Protein AF-A1AUY0-F1 (afdb_monomer_lite)

Foldseek 3Di:
DDDPPPPPPPDQDPVSVVVVVVVVVDPPPDDPDDDDLVNLLVVVCVVQPPVSVVDDPVNSVVSVVVVVVCCVVPDDVVVVVVVVVVVVVVVVVD

pLDDT: mean 84.09, std 13.35, range [39.69, 97.38]

Secondary structure (DSSP, 8-state):
----------PPPHHHHHHHHHTTS--TT--S----HHHHHHHHHHHHGGGGGG--HHHHHHHHHHHHHHHHHH--HHHHHHHHHHHHHHHHT-

Organism: Pelobacter propionicus (strain DSM 2379 / NBRC 103807 / OttBd1) (NCBI:txid338966)

Sequence (94 aa):
MFPQTSQKGDFMNHNEIISHLSVLDVNPSEIIYSITMETILSAIVQRLGEDALTLSLEDLHLAREEVKEALNHNLDERDYIDMGLDSWEIIRNL

Radius of gyration: 23.37 Å; chains: 1; bounding box: 70×29×56 Å

Structure (mmCIF, N/CA/C/O backbone):
data_AF-A1AUY0-F1
#
_entry.id   AF-A1AUY0-F1
#
loop_
_atom_site.group_PDB
_atom_site.id
_atom_site.type_symbol
_atom_site.label_atom_id
_atom_site.label_alt_id
_atom_site.label_comp_id
_atom_site.label_asym_id
_atom_site.label_entity_id
_atom_site.label_seq_id
_atom_site.pdbx_PDB_ins_code
_atom_site.Cartn_x
_atom_site.Cartn_y
_atom_site.Cartn_z
_atom_site.occupancy
_atom_site.B_iso_or_equiv
_atom_site.auth_seq_id
_atom_site.auth_comp_id
_atom_site.auth_asym_id
_atom_site.auth_atom_id
_atom_site.pdbx_PDB_model_num
ATOM 1 N N . MET A 1 1 ? 50.856 -17.581 -35.622 1.00 39.69 1 MET A N 1
ATOM 2 C CA . MET A 1 1 ? 50.256 -17.868 -34.304 1.00 39.69 1 MET A CA 1
ATOM 3 C C . MET A 1 1 ? 49.775 -16.536 -33.757 1.00 39.69 1 MET A C 1
ATOM 5 O O . MET A 1 1 ? 50.594 -15.739 -33.329 1.00 39.69 1 MET A O 1
ATOM 9 N N . PHE A 1 2 ? 48.493 -16.227 -33.940 1.00 43.44 2 PHE A N 1
ATOM 10 C CA . PHE A 1 2 ? 47.901 -14.980 -33.453 1.00 43.44 2 PHE A CA 1
ATOM 11 C C . PHE A 1 2 ? 47.366 -15.232 -32.042 1.00 43.44 2 PHE A C 1
ATOM 13 O O . PHE A 1 2 ? 46.707 -16.258 -31.851 1.00 43.44 2 PHE A O 1
ATOM 20 N N . PRO A 1 3 ? 47.634 -14.366 -31.054 1.00 49.91 3 PRO A N 1
ATOM 21 C CA . PRO A 1 3 ? 46.988 -14.499 -29.762 1.00 49.91 3 PRO A CA 1
ATOM 22 C C . PRO A 1 3 ? 45.511 -14.133 -29.930 1.00 49.91 3 PRO A C 1
ATOM 24 O O . PRO A 1 3 ? 45.176 -13.007 -30.291 1.00 49.91 3 PRO A O 1
ATOM 27 N N . GLN A 1 4 ? 44.625 -15.100 -29.694 1.00 50.16 4 GLN A N 1
ATOM 28 C CA . GLN A 1 4 ? 43.216 -14.809 -29.471 1.00 50.16 4 GLN A CA 1
ATOM 29 C C . GLN A 1 4 ? 43.079 -14.232 -28.067 1.00 50.16 4 GLN A C 1
ATOM 31 O O . GLN A 1 4 ? 43.040 -14.965 -27.081 1.00 50.16 4 GLN A O 1
ATOM 36 N N . THR A 1 5 ? 43.041 -12.908 -27.961 1.00 50.28 5 THR A N 1
ATOM 37 C CA . THR A 1 5 ? 42.504 -12.269 -26.764 1.00 50.28 5 THR A CA 1
ATOM 38 C C . THR A 1 5 ? 40.991 -12.327 -26.883 1.00 50.28 5 THR A C 1
ATOM 40 O O . THR A 1 5 ? 40.389 -11.544 -27.617 1.00 50.28 5 THR A O 1
ATOM 43 N N . SER A 1 6 ? 40.388 -13.299 -26.199 1.00 47.34 6 SER A N 1
ATOM 44 C CA . SER A 1 6 ? 38.954 -13.336 -25.947 1.00 47.34 6 SER A CA 1
ATOM 45 C C . SER A 1 6 ? 38.518 -11.991 -25.369 1.00 47.34 6 SER A C 1
ATOM 47 O O . SER A 1 6 ? 38.790 -11.703 -24.205 1.00 47.34 6 SER A O 1
ATOM 49 N N . GLN A 1 7 ? 37.826 -11.172 -26.161 1.00 54.88 7 GLN A N 1
ATOM 50 C CA . GLN A 1 7 ? 36.913 -10.178 -25.609 1.00 54.88 7 GLN A CA 1
ATOM 51 C C . GLN A 1 7 ? 35.777 -10.961 -24.957 1.00 54.88 7 GLN A C 1
ATOM 53 O O . GLN A 1 7 ? 34.781 -11.315 -25.584 1.00 54.88 7 GLN A O 1
ATOM 58 N N . LYS A 1 8 ? 35.973 -11.304 -23.687 1.00 50.69 8 LYS A N 1
ATOM 59 C CA . LYS A 1 8 ? 34.876 -11.655 -22.802 1.00 50.69 8 LYS A CA 1
ATOM 60 C C . LYS A 1 8 ? 34.141 -10.335 -22.596 1.00 50.69 8 LYS A C 1
ATOM 62 O O . LYS A 1 8 ? 34.660 -9.463 -21.909 1.00 50.69 8 LYS A O 1
ATOM 67 N N . GLY A 1 9 ? 33.036 -10.128 -23.311 1.00 54.56 9 GLY A N 1
ATOM 68 C CA . GLY A 1 9 ? 32.150 -9.011 -23.011 1.00 54.56 9 GLY A CA 1
ATOM 69 C C . GLY A 1 9 ? 31.784 -9.134 -21.540 1.00 54.56 9 GLY A C 1
ATOM 70 O O . GLY A 1 9 ? 31.200 -10.146 -21.152 1.00 54.56 9 GLY A O 1
ATOM 71 N N . ASP A 1 10 ? 32.233 -8.188 -20.719 1.00 67.50 10 ASP A N 1
ATOM 72 C CA . ASP A 1 10 ? 31.813 -8.126 -19.326 1.00 67.50 10 ASP A CA 1
ATOM 73 C C . ASP A 1 10 ? 30.314 -7.849 -19.353 1.00 67.50 10 ASP A C 1
ATOM 75 O O . ASP A 1 10 ? 29.860 -6.760 -19.707 1.00 67.50 10 ASP A O 1
ATOM 79 N N . PHE A 1 11 ? 29.531 -8.891 -19.090 1.00 77.75 11 PHE A N 1
ATOM 80 C CA . PHE A 1 11 ? 28.104 -8.750 -18.886 1.00 77.75 11 PHE A CA 1
ATOM 81 C C . PHE A 1 11 ? 27.927 -7.957 -17.597 1.00 77.75 11 PHE A C 1
ATOM 83 O O . PHE A 1 11 ? 28.342 -8.430 -16.538 1.00 77.75 11 PHE A O 1
ATOM 90 N N . MET A 1 12 ? 27.328 -6.766 -17.692 1.00 81.44 12 MET A N 1
ATOM 91 C CA . MET A 1 12 ? 26.953 -6.008 -16.503 1.00 81.44 12 MET A CA 1
ATOM 92 C C . MET A 1 12 ? 26.059 -6.877 -15.623 1.00 81.44 12 MET A C 1
ATOM 94 O O . MET A 1 12 ? 25.073 -7.455 -16.088 1.00 81.44 12 MET A O 1
ATOM 98 N N . ASN A 1 13 ? 26.415 -6.982 -14.351 1.00 89.00 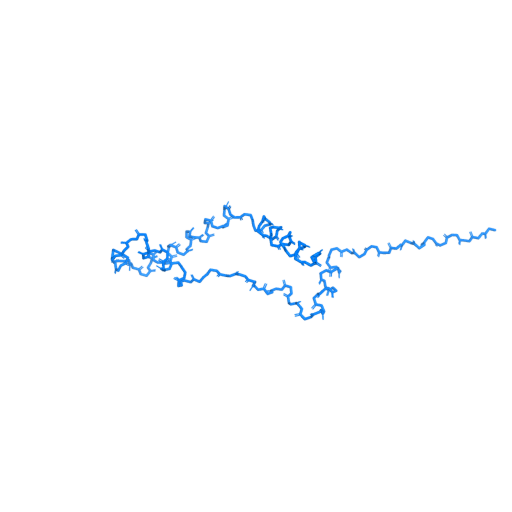13 ASN A N 1
ATOM 99 C CA . ASN A 1 13 ? 25.600 -7.683 -13.378 1.00 89.00 13 ASN A CA 1
ATOM 100 C C . ASN A 1 13 ? 24.371 -6.839 -12.994 1.00 89.00 13 ASN A C 1
ATOM 102 O O . ASN A 1 13 ? 24.284 -5.645 -13.273 1.00 89.00 13 ASN A O 1
ATOM 106 N N . HIS A 1 14 ? 23.404 -7.471 -12.331 1.00 83.38 14 HIS A N 1
ATOM 107 C CA . HIS A 1 14 ? 22.139 -6.839 -11.953 1.00 83.38 14 HIS A CA 1
ATOM 108 C C . HIS A 1 14 ? 22.315 -5.517 -11.178 1.00 83.38 14 HIS A C 1
ATOM 110 O O . HIS A 1 14 ? 21.646 -4.530 -11.480 1.00 83.38 14 HIS A O 1
ATOM 116 N N . ASN A 1 15 ? 23.266 -5.461 -10.239 1.00 85.19 15 ASN A N 1
ATOM 117 C CA . ASN A 1 15 ? 23.519 -4.265 -9.432 1.00 85.19 15 ASN A CA 1
ATOM 118 C C . ASN A 1 15 ? 24.191 -3.150 -10.244 1.00 85.19 15 ASN A C 1
ATOM 120 O O . ASN A 1 15 ? 23.910 -1.974 -10.017 1.00 85.19 15 ASN A O 1
ATOM 124 N N . GLU A 1 16 ? 25.049 -3.500 -11.206 1.00 88.44 16 GLU A N 1
ATOM 125 C CA . GLU A 1 16 ? 25.645 -2.534 -12.137 1.00 88.44 16 GLU A CA 1
ATOM 126 C C . GLU A 1 16 ? 24.576 -1.895 -13.028 1.00 88.44 16 GLU A C 1
ATOM 128 O O . GLU A 1 16 ? 24.601 -0.683 -13.236 1.00 88.44 16 GLU A O 1
ATOM 133 N N . ILE A 1 17 ? 23.592 -2.678 -13.483 1.00 83.81 17 ILE A N 1
ATOM 134 C CA . ILE A 1 17 ? 22.457 -2.176 -14.270 1.00 83.81 17 ILE A CA 1
ATOM 135 C C . ILE A 1 17 ? 21.592 -1.228 -13.427 1.00 83.81 17 ILE A C 1
ATOM 137 O O . ILE A 1 17 ? 21.318 -0.116 -13.872 1.00 83.81 17 ILE A O 1
ATOM 141 N N . ILE A 1 18 ? 21.211 -1.610 -12.199 1.00 82.88 18 ILE A N 1
ATOM 142 C CA . ILE A 1 18 ? 20.430 -0.737 -11.298 1.00 82.88 18 ILE A CA 1
ATOM 143 C C . ILE A 1 18 ? 21.178 0.567 -11.023 1.00 82.88 18 ILE A C 1
ATOM 145 O O . ILE A 1 18 ? 20.600 1.650 -11.133 1.00 82.88 18 ILE A O 1
ATOM 149 N N . SER A 1 19 ? 22.470 0.483 -10.694 1.00 83.38 19 SER A N 1
ATOM 150 C CA . SER A 1 19 ? 23.288 1.665 -10.425 1.00 83.38 19 SER A CA 1
ATOM 151 C C . SER A 1 19 ? 23.374 2.577 -11.644 1.00 83.38 19 SER A C 1
ATOM 153 O O . SER A 1 19 ? 23.304 3.792 -11.484 1.00 83.38 19 SER A O 1
ATOM 155 N N . HIS A 1 20 ? 23.482 2.013 -12.849 1.00 84.81 20 HIS A N 1
ATOM 156 C CA . HIS A 1 20 ? 23.486 2.783 -14.085 1.00 84.81 20 HIS A CA 1
ATOM 157 C C . HIS A 1 20 ? 22.146 3.493 -14.331 1.00 8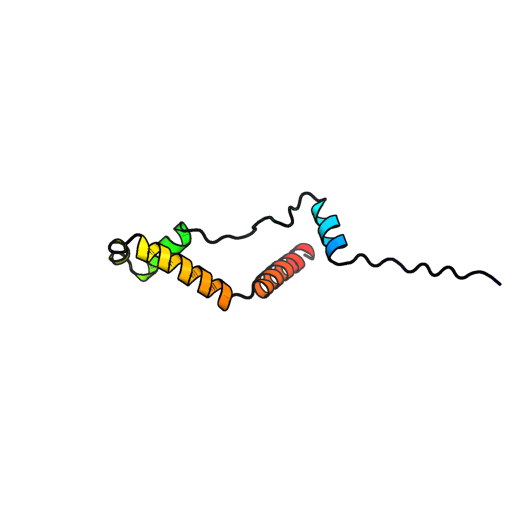4.81 20 HIS A C 1
ATOM 159 O O . HIS A 1 20 ? 22.136 4.683 -14.638 1.00 84.81 20 HIS A O 1
ATOM 165 N N . LEU A 1 21 ? 21.018 2.800 -14.139 1.00 83.75 21 LEU A N 1
ATOM 166 C CA . LEU A 1 21 ? 19.678 3.384 -14.286 1.00 83.75 21 LEU A CA 1
ATOM 167 C C . LEU A 1 21 ? 19.396 4.471 -13.241 1.00 83.75 21 LEU A C 1
ATOM 169 O O . LEU A 1 21 ? 18.750 5.466 -13.553 1.00 83.75 21 LEU A O 1
ATOM 173 N N . SER A 1 22 ? 19.943 4.328 -12.034 1.00 81.56 22 SER A N 1
ATOM 174 C CA . SER A 1 22 ? 19.778 5.302 -10.946 1.00 81.56 22 SER A CA 1
ATOM 175 C C . SER A 1 22 ? 20.404 6.670 -11.258 1.00 81.56 22 SER A C 1
ATOM 177 O O . SER A 1 22 ? 20.039 7.678 -10.661 1.00 81.56 22 SER A O 1
ATOM 179 N N . VAL A 1 23 ? 21.342 6.737 -12.213 1.00 82.06 23 VAL A N 1
ATOM 180 C CA . VAL A 1 23 ? 21.940 8.004 -12.677 1.00 82.06 23 VAL A CA 1
ATOM 181 C C . VAL A 1 23 ? 20.934 8.851 -13.473 1.00 82.06 23 VAL A C 1
ATOM 183 O O . VAL A 1 23 ? 21.132 10.055 -13.615 1.00 82.06 23 VAL A O 1
ATOM 186 N N . LEU A 1 24 ? 19.833 8.263 -13.955 1.00 80.88 24 LEU A N 1
ATOM 187 C CA . LEU A 1 24 ? 18.790 8.940 -14.737 1.00 80.88 24 LEU A CA 1
ATOM 188 C C . LEU A 1 24 ? 17.786 9.737 -13.874 1.00 80.88 24 LEU A C 1
ATOM 190 O O . LEU A 1 24 ? 16.647 9.915 -14.289 1.00 80.88 24 LEU A O 1
ATOM 194 N N . ASP A 1 25 ? 18.202 10.207 -12.693 1.00 74.81 25 ASP A N 1
ATOM 195 C CA . ASP A 1 25 ? 17.356 10.876 -11.682 1.00 74.81 25 ASP A CA 1
ATOM 196 C C . ASP A 1 25 ? 16.227 9.991 -11.117 1.00 74.81 25 ASP A C 1
ATOM 198 O O . ASP A 1 25 ? 15.222 10.467 -10.600 1.00 74.81 25 ASP A O 1
ATOM 202 N N . VAL A 1 26 ? 16.405 8.670 -11.197 1.00 74.81 26 VAL A N 1
ATOM 203 C CA . VAL A 1 26 ? 15.535 7.697 -10.533 1.00 74.81 26 VAL A CA 1
ATOM 204 C C . VAL A 1 26 ? 16.208 7.298 -9.229 1.00 74.81 26 VAL A C 1
ATOM 206 O O . VAL A 1 26 ? 17.267 6.670 -9.241 1.00 74.81 26 VAL A O 1
ATOM 209 N N . ASN A 1 27 ? 15.612 7.655 -8.093 1.00 77.62 27 ASN A N 1
ATOM 210 C CA . ASN A 1 27 ? 16.113 7.203 -6.802 1.00 77.62 27 ASN A CA 1
ATOM 211 C C . ASN A 1 27 ? 15.692 5.736 -6.586 1.00 77.62 27 ASN A C 1
ATOM 213 O O . ASN A 1 27 ? 14.504 5.474 -6.407 1.00 77.62 27 ASN A O 1
ATOM 217 N N . PRO A 1 28 ? 16.630 4.773 -6.536 1.00 76.50 28 PRO A N 1
ATOM 218 C CA . PRO A 1 28 ? 16.296 3.356 -6.378 1.00 76.50 28 PRO A CA 1
ATOM 219 C C . PRO A 1 28 ? 15.648 3.029 -5.021 1.00 76.50 28 PRO A C 1
ATOM 221 O O . PRO A 1 28 ? 15.129 1.932 -4.843 1.00 76.50 28 PRO A O 1
ATOM 224 N N . SER A 1 29 ? 15.679 3.965 -4.068 1.00 80.12 29 SER A N 1
ATOM 225 C CA . SER A 1 29 ? 15.054 3.844 -2.747 1.00 80.12 29 SER A CA 1
ATOM 226 C C . SER A 1 29 ? 13.740 4.630 -2.622 1.00 80.12 29 SER A C 1
ATOM 228 O O . SER A 1 29 ? 13.241 4.809 -1.511 1.00 80.12 29 SER A O 1
ATOM 230 N N . GLU A 1 30 ? 13.205 5.175 -3.717 1.00 81.94 30 GLU A N 1
ATOM 231 C CA . GLU A 1 30 ? 11.927 5.888 -3.707 1.00 81.94 30 GLU A CA 1
ATOM 232 C C . GLU A 1 30 ? 10.744 4.937 -3.470 1.00 81.94 30 GLU A C 1
ATOM 234 O O . GLU A 1 30 ? 10.669 3.844 -4.029 1.00 81.94 30 GLU A O 1
ATOM 239 N N . ILE A 1 31 ? 9.787 5.374 -2.648 1.00 78.62 31 ILE A N 1
ATOM 240 C CA . ILE A 1 31 ? 8.549 4.638 -2.386 1.00 78.62 31 ILE A CA 1
ATOM 241 C C . ILE A 1 31 ? 7.479 5.119 -3.372 1.00 78.62 31 ILE A C 1
ATOM 243 O O . ILE A 1 31 ? 6.966 6.226 -3.236 1.00 78.62 31 ILE A O 1
ATOM 247 N N . ILE A 1 32 ? 7.113 4.267 -4.333 1.00 76.00 32 ILE A N 1
ATOM 248 C CA . ILE A 1 32 ? 6.115 4.581 -5.374 1.00 76.00 32 ILE A CA 1
ATOM 249 C C . ILE A 1 32 ? 4.671 4.466 -4.839 1.00 76.00 32 ILE A C 1
ATOM 251 O O . ILE A 1 32 ? 3.776 5.174 -5.300 1.00 76.00 32 ILE A O 1
ATOM 255 N N . TYR A 1 33 ? 4.425 3.614 -3.833 1.00 73.19 33 TYR A N 1
ATOM 256 C CA . TYR A 1 33 ? 3.113 3.453 -3.195 1.00 73.19 33 TYR A CA 1
ATOM 257 C C . TYR A 1 33 ? 3.248 3.232 -1.684 1.00 73.19 33 TYR A C 1
ATOM 259 O O . TYR A 1 33 ? 4.104 2.471 -1.238 1.00 73.19 33 TYR A O 1
ATOM 267 N N . SER A 1 34 ? 2.401 3.887 -0.882 1.00 79.12 34 SER A N 1
ATOM 268 C CA . SER A 1 34 ? 2.390 3.731 0.579 1.00 79.12 34 SER A CA 1
ATOM 269 C C . SER A 1 34 ? 0.968 3.737 1.137 1.00 79.12 34 SER A C 1
ATOM 271 O O . SER A 1 34 ? 0.103 4.469 0.658 1.00 79.12 34 SER A O 1
ATOM 273 N N . ILE A 1 35 ? 0.729 2.922 2.168 1.00 83.06 35 ILE A N 1
ATOM 274 C CA . ILE A 1 35 ? -0.519 2.934 2.938 1.00 83.06 35 ILE A CA 1
ATOM 275 C C . ILE A 1 35 ? -0.340 3.868 4.131 1.00 83.06 35 ILE A C 1
ATOM 277 O O . ILE A 1 35 ? 0.568 3.698 4.945 1.00 83.06 35 ILE A O 1
ATOM 281 N N . THR A 1 36 ? -1.224 4.855 4.239 1.00 89.50 36 THR A N 1
ATOM 282 C CA . THR A 1 36 ? -1.221 5.832 5.332 1.00 89.50 36 THR A CA 1
ATOM 283 C C . THR A 1 36 ? -2.172 5.417 6.454 1.00 89.50 36 THR A C 1
ATOM 285 O O . THR A 1 36 ? -3.114 4.650 6.245 1.00 89.50 36 THR A O 1
ATOM 288 N N . MET A 1 37 ? -1.986 5.983 7.653 1.00 91.56 37 MET A N 1
ATOM 289 C CA . MET A 1 37 ? -2.939 5.789 8.754 1.00 91.56 37 MET A CA 1
ATOM 290 C C . MET A 1 37 ? -4.344 6.297 8.390 1.00 91.56 37 MET A C 1
ATOM 292 O O . MET A 1 37 ? -5.331 5.695 8.790 1.00 91.56 37 MET A O 1
ATOM 296 N N . GLU A 1 38 ? -4.449 7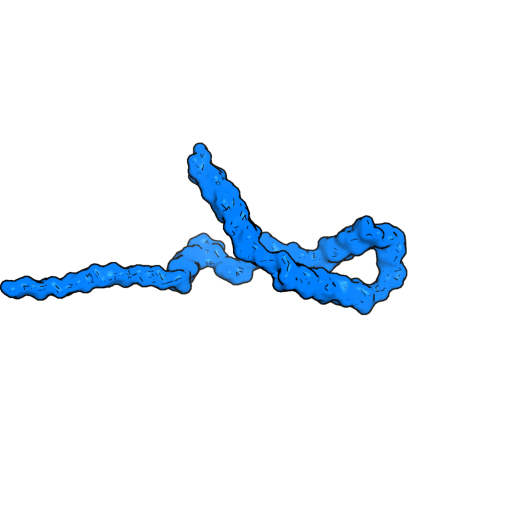.355 7.582 1.00 93.44 38 GLU A N 1
ATOM 297 C CA . GLU A 1 38 ? -5.729 7.847 7.058 1.00 93.44 38 GLU A CA 1
ATOM 298 C C . GLU A 1 38 ? -6.459 6.774 6.241 1.00 93.44 38 GLU A C 1
ATOM 300 O O . GLU A 1 38 ? -7.638 6.527 6.473 1.00 93.44 38 GLU A O 1
ATOM 305 N N . THR A 1 39 ? -5.740 6.060 5.368 1.00 92.31 39 THR A N 1
ATOM 306 C CA . THR A 1 39 ? -6.302 4.955 4.572 1.00 92.31 39 THR A CA 1
ATOM 307 C C . THR A 1 39 ? -6.853 3.849 5.478 1.00 92.31 39 THR A C 1
ATOM 309 O O . THR A 1 39 ? -7.953 3.340 5.254 1.00 92.31 39 THR A O 1
ATOM 312 N N . ILE A 1 40 ? -6.110 3.508 6.537 1.00 93.06 40 ILE A N 1
ATOM 313 C CA . ILE A 1 40 ? -6.520 2.508 7.531 1.00 93.06 40 ILE A CA 1
ATOM 314 C C . ILE A 1 40 ? -7.769 2.981 8.285 1.00 93.06 40 ILE A C 1
ATOM 316 O O . ILE A 1 40 ? -8.727 2.223 8.414 1.00 93.06 40 ILE A O 1
ATOM 320 N N . LEU A 1 41 ? -7.811 4.240 8.728 1.00 95.00 41 LEU A N 1
ATOM 321 C CA . LEU A 1 41 ? -8.964 4.807 9.432 1.00 95.00 41 LEU A CA 1
ATOM 322 C C . LEU A 1 41 ? -10.213 4.853 8.548 1.00 95.00 41 LEU A C 1
ATOM 324 O O . LEU A 1 41 ? -11.282 4.443 8.995 1.00 95.00 41 LEU A O 1
ATOM 328 N N . SER A 1 42 ? -10.092 5.272 7.286 1.00 94.56 42 SER A N 1
ATOM 329 C CA . SER A 1 42 ? -11.207 5.229 6.334 1.00 94.56 42 SER A CA 1
ATOM 330 C C . SER A 1 42 ? -11.732 3.805 6.152 1.00 94.56 42 SER A C 1
ATOM 332 O O . SER A 1 42 ? -12.941 3.582 6.179 1.00 94.56 42 SER A O 1
ATOM 334 N N . ALA A 1 43 ? -10.834 2.826 6.033 1.00 95.62 43 ALA A N 1
ATOM 335 C CA . ALA A 1 43 ? -11.185 1.417 5.900 1.00 95.62 43 ALA A CA 1
ATOM 336 C C . ALA A 1 43 ? -11.854 0.840 7.166 1.00 95.62 43 ALA A C 1
ATOM 338 O 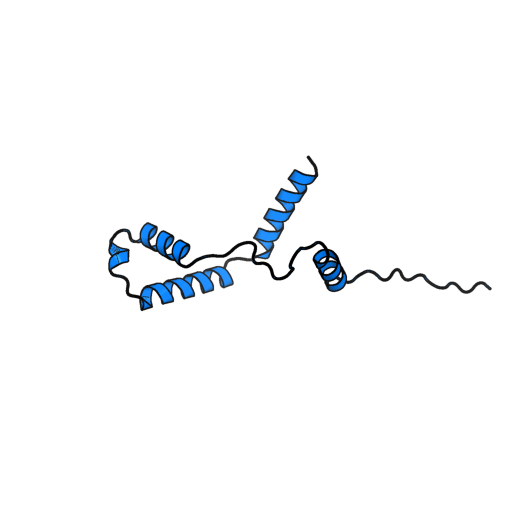O . ALA A 1 43 ? -12.729 -0.024 7.051 1.00 95.62 43 ALA A O 1
ATOM 339 N N . ILE A 1 44 ? -11.465 1.306 8.357 1.00 95.44 44 ILE A N 1
ATOM 340 C CA . ILE A 1 44 ? -12.096 0.956 9.639 1.00 95.44 44 ILE A CA 1
ATOM 341 C C . ILE A 1 44 ? -13.503 1.556 9.719 1.00 95.44 44 ILE A C 1
ATOM 343 O O . ILE A 1 44 ? -14.461 0.824 9.961 1.00 95.44 44 ILE A O 1
ATOM 347 N N . VAL A 1 45 ? -13.653 2.85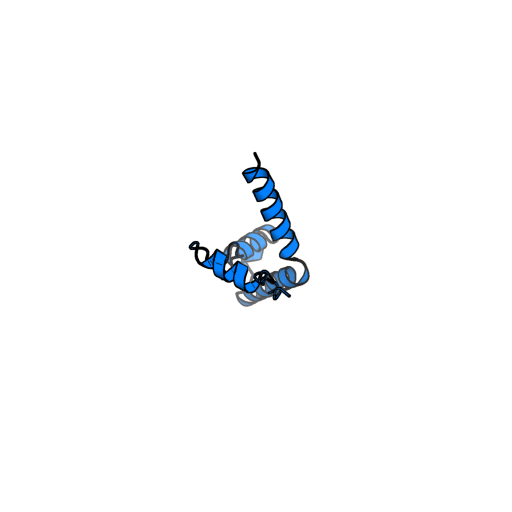6 9.449 1.00 96.75 45 VAL A N 1
ATOM 348 C CA . VAL A 1 45 ? -14.956 3.546 9.460 1.00 96.75 45 VAL A CA 1
ATOM 349 C C . VAL A 1 45 ? -15.910 2.927 8.441 1.00 96.75 45 VAL A C 1
ATOM 351 O O . VAL A 1 45 ? -17.080 2.724 8.739 1.00 96.75 45 VAL A O 1
ATOM 354 N N . GLN A 1 46 ? -15.423 2.543 7.260 1.00 96.44 46 GLN A N 1
ATOM 355 C CA . GLN A 1 46 ? -16.251 1.865 6.262 1.00 96.44 46 GLN A CA 1
ATOM 356 C C . GLN A 1 46 ? -16.796 0.512 6.757 1.00 96.44 46 GLN A C 1
ATOM 358 O O . GLN A 1 46 ? -17.870 0.095 6.329 1.00 96.44 46 GLN A O 1
ATOM 363 N N . ARG A 1 47 ? -16.066 -0.182 7.639 1.00 96.62 47 ARG A N 1
ATOM 364 C CA . ARG A 1 47 ? -16.461 -1.492 8.183 1.00 96.62 47 ARG A CA 1
ATOM 365 C C . ARG A 1 47 ? -17.355 -1.383 9.412 1.00 96.62 47 ARG A C 1
ATOM 367 O O . ARG A 1 47 ? -18.268 -2.187 9.551 1.00 96.62 47 ARG A O 1
ATOM 374 N N . LEU A 1 48 ? -17.067 -0.433 10.299 1.00 95.06 48 LEU A N 1
ATOM 375 C CA . LEU A 1 48 ? -17.709 -0.324 11.614 1.00 95.06 48 LEU A CA 1
ATOM 376 C C . LEU A 1 48 ? -18.735 0.816 11.703 1.00 95.06 48 LEU A C 1
ATOM 378 O O . LEU A 1 48 ? -19.526 0.855 12.636 1.00 95.06 48 LEU A O 1
ATOM 382 N N . GLY A 1 49 ? -18.749 1.749 10.751 1.00 93.44 49 GLY A N 1
ATOM 383 C CA . GLY A 1 49 ? -19.610 2.928 10.812 1.00 93.44 49 GLY A CA 1
ATOM 384 C C . GLY A 1 49 ? -19.306 3.790 12.040 1.00 93.44 49 GLY A C 1
ATOM 385 O O . GLY A 1 49 ? -18.146 4.082 12.332 1.00 93.44 49 GLY A O 1
ATOM 386 N N . GLU A 1 50 ? -20.352 4.201 12.760 1.00 95.88 50 GLU A N 1
ATOM 387 C CA . GLU A 1 50 ? -20.230 5.030 13.968 1.00 95.88 50 GLU A CA 1
ATOM 388 C C . GLU A 1 50 ? -19.537 4.306 15.131 1.00 95.88 50 GLU A C 1
ATOM 390 O O . GLU A 1 50 ? -18.893 4.965 15.947 1.00 95.88 50 GLU A O 1
ATOM 395 N N . ASP A 1 51 ? -19.566 2.968 15.171 1.00 93.56 51 ASP A N 1
ATOM 396 C CA . ASP A 1 51 ? -18.900 2.183 16.220 1.00 93.56 51 ASP A CA 1
ATOM 397 C C . ASP A 1 51 ? -17.372 2.369 16.196 1.00 93.56 51 ASP A C 1
ATOM 399 O O . ASP A 1 51 ? -16.700 2.189 17.209 1.00 93.56 51 ASP A O 1
ATOM 403 N N . ALA A 1 52 ? -16.798 2.824 15.075 1.00 93.31 52 ALA A N 1
ATOM 404 C CA . ALA A 1 52 ? -15.384 3.193 15.009 1.00 93.31 52 ALA A CA 1
ATOM 405 C C . ALA A 1 52 ? -15.004 4.296 16.020 1.00 93.31 52 ALA A C 1
ATOM 407 O O . ALA A 1 52 ? -13.845 4.383 16.424 1.00 93.31 52 ALA A O 1
ATOM 408 N N . LEU A 1 53 ? -15.963 5.125 16.454 1.00 95.94 53 LEU A N 1
ATOM 409 C CA . LEU A 1 53 ? -15.738 6.194 17.431 1.00 95.94 53 LEU A CA 1
ATOM 410 C C . LEU A 1 53 ? -15.473 5.671 18.850 1.00 95.94 53 LEU A C 1
ATOM 412 O O . LEU A 1 53 ? -14.998 6.434 19.690 1.00 95.94 53 LEU A O 1
ATOM 416 N N . THR A 1 54 ? -15.765 4.398 19.134 1.00 97.19 54 THR A N 1
ATOM 417 C CA . THR A 1 54 ? -15.478 3.794 20.444 1.00 97.19 54 THR A CA 1
ATOM 418 C C . THR A 1 54 ? -14.067 3.221 20.540 1.00 97.19 54 THR A C 1
ATOM 420 O O . THR A 1 54 ? -13.673 2.780 21.618 1.00 97.19 54 THR A O 1
ATOM 423 N N . LEU A 1 55 ? -13.318 3.186 19.432 1.00 95.00 55 LEU A N 1
ATOM 424 C CA . LEU A 1 55 ? -11.976 2.613 19.393 1.00 95.00 55 LEU A CA 1
ATOM 425 C C . LEU A 1 55 ? -10.978 3.493 20.144 1.00 95.00 55 LEU A C 1
ATOM 427 O O . LEU A 1 55 ? -10.933 4.715 19.984 1.00 95.00 55 LEU A O 1
ATOM 431 N N . SER A 1 56 ? -10.143 2.848 20.949 1.00 97.38 56 SER A N 1
ATOM 432 C CA . SER A 1 56 ? -9.034 3.503 21.626 1.00 97.38 56 SER A CA 1
ATOM 433 C C . SER A 1 56 ? -7.841 3.694 20.685 1.00 97.38 56 SER A C 1
ATOM 435 O O . SER A 1 56 ? -7.735 3.071 19.629 1.00 97.38 56 SER A O 1
ATOM 437 N N . LEU A 1 57 ? -6.878 4.526 21.092 1.00 95.31 57 LEU A N 1
ATOM 438 C CA . LEU A 1 57 ? -5.610 4.656 20.367 1.00 95.31 57 LEU A CA 1
ATOM 439 C C . LEU A 1 57 ? -4.866 3.313 20.254 1.00 95.31 57 LEU A C 1
ATOM 441 O O . LEU A 1 57 ? -4.194 3.067 19.254 1.00 95.31 57 LEU A O 1
ATOM 445 N N . GLU A 1 58 ? -4.986 2.452 21.267 1.00 97.12 58 GLU A N 1
ATOM 446 C CA . GLU A 1 58 ? -4.383 1.119 21.264 1.00 97.12 58 GLU A CA 1
ATOM 447 C C . GLU A 1 58 ? -5.020 0.228 20.193 1.00 97.12 58 GLU A C 1
ATOM 449 O O . GLU A 1 58 ? -4.291 -0.379 19.410 1.00 97.12 58 GLU A O 1
ATOM 454 N N . ASP A 1 59 ? -6.350 0.251 20.064 1.00 96.94 59 ASP A N 1
ATOM 455 C CA . ASP A 1 59 ? -7.067 -0.489 19.017 1.00 96.94 59 ASP A CA 1
ATOM 456 C C . ASP A 1 59 ? -6.652 -0.031 17.613 1.00 96.94 59 ASP A C 1
ATOM 458 O O . ASP A 1 59 ? -6.458 -0.846 16.712 1.00 96.94 59 ASP A O 1
ATOM 462 N N . LEU A 1 60 ? -6.466 1.279 17.420 1.00 94.69 60 LEU A N 1
ATOM 463 C CA . LEU A 1 60 ? -6.033 1.838 16.137 1.00 94.69 60 LEU A CA 1
ATOM 464 C C . LEU A 1 60 ? -4.597 1.431 15.785 1.00 94.69 60 LEU A C 1
ATOM 466 O O . LEU A 1 60 ? -4.306 1.116 14.630 1.00 94.69 60 LEU A O 1
ATOM 470 N N . HIS A 1 61 ? -3.691 1.422 16.764 1.00 94.50 61 HIS A N 1
ATOM 471 C CA . HIS A 1 61 ? -2.331 0.933 16.553 1.00 94.50 61 HIS A CA 1
ATOM 472 C C . HIS A 1 61 ? -2.298 -0.570 16.289 1.00 94.50 61 HIS A C 1
ATOM 474 O O . HIS A 1 61 ? -1.566 -0.997 15.399 1.00 94.50 61 HIS A O 1
ATOM 480 N N . LEU A 1 62 ? -3.110 -1.356 16.997 1.00 96.31 62 LEU A N 1
ATOM 481 C CA . LEU A 1 62 ? -3.229 -2.786 16.743 1.00 96.31 62 LEU A CA 1
ATOM 482 C C . LEU A 1 62 ? -3.745 -3.040 15.324 1.00 96.31 62 LEU A C 1
ATOM 484 O O . LEU A 1 62 ? -3.127 -3.792 14.580 1.00 96.31 62 LEU A O 1
ATOM 488 N N . ALA A 1 63 ? -4.799 -2.337 14.898 1.00 93.06 63 ALA A N 1
ATOM 489 C CA . ALA A 1 63 ? -5.313 -2.435 13.535 1.00 93.06 63 ALA A CA 1
ATOM 490 C C . ALA A 1 63 ? -4.242 -2.103 12.481 1.00 93.06 63 ALA A C 1
ATOM 492 O O . ALA A 1 63 ? -4.175 -2.763 11.446 1.00 93.06 63 ALA A O 1
ATOM 493 N N . ARG A 1 64 ? -3.373 -1.115 12.741 1.00 93.56 64 ARG A N 1
ATOM 494 C CA . ARG A 1 64 ? -2.237 -0.804 11.860 1.00 93.56 64 ARG A CA 1
ATOM 495 C C . ARG A 1 64 ? -1.255 -1.969 11.752 1.00 93.56 64 ARG A C 1
ATOM 497 O O . ARG A 1 64 ? -0.847 -2.296 10.639 1.00 93.56 64 ARG A O 1
ATOM 504 N N . GLU A 1 65 ? -0.855 -2.559 12.875 1.00 95.00 65 GLU A N 1
ATOM 505 C CA . GLU A 1 65 ? 0.090 -3.682 12.861 1.00 95.00 65 GLU A CA 1
ATOM 506 C C . GLU A 1 65 ? -0.522 -4.922 12.200 1.00 95.00 65 GLU A C 1
ATOM 508 O O . GLU A 1 65 ? 0.130 -5.535 11.365 1.00 95.00 65 GLU A O 1
ATOM 513 N N . GLU A 1 66 ? -1.792 -5.229 12.465 1.00 94.38 66 GLU A N 1
ATOM 514 C CA . GLU A 1 66 ? -2.501 -6.343 11.820 1.00 94.38 66 GLU A CA 1
ATOM 515 C C . GLU A 1 66 ? -2.621 -6.148 10.303 1.00 94.38 66 GLU A C 1
ATOM 517 O O . GLU A 1 66 ? -2.391 -7.078 9.531 1.00 94.38 66 GLU A O 1
ATOM 522 N N . VAL A 1 67 ? -2.920 -4.927 9.842 1.00 90.50 67 VAL A N 1
ATOM 523 C CA . VAL A 1 67 ? -2.909 -4.611 8.405 1.00 90.50 67 VAL A CA 1
ATOM 524 C C . VAL A 1 67 ? -1.513 -4.824 7.826 1.00 90.50 67 VAL A C 1
ATOM 526 O O . VAL A 1 67 ? -1.381 -5.463 6.787 1.00 90.50 67 VAL A O 1
ATOM 529 N N . LYS A 1 68 ? -0.464 -4.334 8.490 1.00 88.69 68 LYS A N 1
ATOM 530 C CA . LYS A 1 68 ? 0.921 -4.506 8.036 1.00 88.69 68 LYS A CA 1
ATOM 531 C C . LYS A 1 68 ? 1.312 -5.983 7.942 1.00 88.69 68 LYS A C 1
ATOM 533 O O . LYS A 1 68 ? 1.858 -6.399 6.924 1.00 88.69 68 LYS A O 1
ATOM 538 N N . GLU A 1 69 ? 0.997 -6.775 8.961 1.00 89.06 69 GLU A N 1
ATOM 539 C CA . GLU A 1 69 ? 1.244 -8.217 8.966 1.00 89.06 69 GLU A CA 1
ATOM 540 C C . GLU A 1 69 ? 0.458 -8.926 7.861 1.00 89.06 69 GLU A C 1
ATOM 542 O O . GLU A 1 69 ? 1.015 -9.767 7.158 1.00 89.06 69 GLU A O 1
ATOM 547 N N . ALA A 1 70 ? -0.806 -8.563 7.641 1.00 87.50 70 ALA A N 1
ATOM 548 C CA . ALA A 1 70 ? -1.608 -9.139 6.570 1.00 87.50 70 ALA A CA 1
ATOM 549 C C . ALA A 1 70 ? -1.018 -8.847 5.183 1.00 87.50 70 ALA A C 1
ATOM 551 O O . ALA A 1 70 ? -0.996 -9.743 4.339 1.00 87.50 70 ALA A O 1
ATOM 552 N N . LEU A 1 71 ? -0.515 -7.632 4.948 1.00 85.38 71 LEU A N 1
ATOM 553 C CA . LEU A 1 71 ? 0.155 -7.279 3.694 1.00 85.38 71 LEU A CA 1
ATOM 554 C C . LEU A 1 71 ? 1.442 -8.091 3.524 1.00 85.38 71 LEU A C 1
ATOM 556 O O . LEU A 1 71 ? 1.607 -8.730 2.493 1.00 85.38 71 LEU A O 1
ATOM 560 N N . ASN A 1 72 ? 2.289 -8.150 4.556 1.00 82.19 72 ASN A N 1
ATOM 561 C CA . ASN A 1 72 ? 3.538 -8.919 4.528 1.00 82.19 72 ASN A CA 1
ATOM 562 C C . ASN A 1 72 ? 3.314 -10.414 4.250 1.00 82.19 72 ASN A C 1
ATOM 564 O O . ASN A 1 72 ? 4.143 -11.055 3.612 1.00 82.19 72 ASN A O 1
ATOM 568 N N . HIS A 1 73 ? 2.218 -10.984 4.757 1.00 82.25 73 HIS A N 1
ATOM 569 C CA . HIS A 1 73 ? 1.925 -12.408 4.604 1.00 82.25 73 HIS A CA 1
ATOM 570 C C . HIS A 1 73 ? 1.225 -12.765 3.291 1.00 82.25 73 HIS A C 1
ATOM 572 O O . HIS A 1 73 ? 1.365 -13.896 2.831 1.00 82.25 73 HIS A O 1
ATOM 578 N N . ASN A 1 74 ? 0.425 -11.856 2.728 1.00 77.56 74 ASN A N 1
ATOM 579 C CA . ASN A 1 74 ? -0.489 -12.190 1.630 1.00 77.56 74 ASN A CA 1
ATOM 580 C C . ASN A 1 74 ? -0.191 -11.460 0.321 1.00 77.56 74 ASN A C 1
ATOM 582 O O . ASN A 1 74 ? -0.690 -11.894 -0.715 1.00 77.56 74 ASN A O 1
ATOM 586 N N . LEU A 1 75 ? 0.563 -10.360 0.345 1.00 81.00 75 LEU A N 1
ATOM 587 C CA . LEU A 1 75 ? 0.934 -9.654 -0.874 1.00 81.00 75 LEU A CA 1
ATOM 588 C C . LEU A 1 75 ? 2.334 -10.068 -1.307 1.00 81.00 75 LEU A C 1
ATOM 590 O O . LEU A 1 75 ? 3.313 -9.782 -0.624 1.00 81.00 75 LEU A O 1
ATOM 594 N N . ASP A 1 76 ? 2.419 -10.697 -2.477 1.00 81.94 76 ASP A N 1
ATOM 595 C CA . ASP A 1 76 ? 3.676 -10.784 -3.206 1.00 81.94 76 ASP A CA 1
ATOM 596 C C . ASP A 1 76 ? 3.830 -9.506 -4.034 1.00 81.94 76 ASP A C 1
ATOM 598 O O . ASP A 1 76 ? 3.175 -9.309 -5.057 1.00 81.94 76 ASP A O 1
ATOM 602 N N . GLU A 1 77 ? 4.672 -8.593 -3.559 1.00 79.12 77 GLU A N 1
ATOM 603 C CA . GLU A 1 77 ? 4.984 -7.330 -4.236 1.00 79.12 77 GLU A CA 1
ATOM 604 C C . GLU A 1 77 ? 5.454 -7.517 -5.687 1.00 79.12 77 GLU A C 1
ATOM 606 O O . GLU A 1 77 ? 5.235 -6.632 -6.518 1.00 79.12 77 GLU A O 1
ATOM 611 N N . ARG A 1 78 ? 6.025 -8.683 -6.021 1.00 82.06 78 ARG A N 1
ATOM 612 C CA . ARG A 1 78 ? 6.477 -9.013 -7.379 1.00 82.06 78 ARG A CA 1
ATOM 613 C C . ARG A 1 78 ? 5.319 -9.087 -8.369 1.00 82.06 78 ARG A C 1
ATOM 615 O O . ARG A 1 78 ? 5.439 -8.534 -9.455 1.00 82.06 78 ARG A O 1
ATOM 622 N N . ASP A 1 79 ? 4.178 -9.648 -7.968 1.00 85.06 79 ASP A N 1
ATOM 623 C CA . ASP A 1 79 ? 3.004 -9.782 -8.844 1.00 85.06 79 ASP A CA 1
ATOM 624 C C . ASP A 1 79 ? 2.454 -8.409 -9.268 1.00 85.06 79 ASP A C 1
ATOM 626 O O . ASP A 1 79 ? 2.021 -8.208 -10.405 1.00 85.06 79 ASP A O 1
ATOM 630 N N . TYR A 1 80 ? 2.488 -7.431 -8.358 1.00 84.06 80 TYR A N 1
ATOM 631 C CA . TYR A 1 80 ? 2.046 -6.064 -8.640 1.00 84.06 80 TYR A CA 1
ATOM 632 C C . TYR A 1 80 ? 3.050 -5.293 -9.500 1.00 84.06 80 TYR A C 1
ATOM 634 O O . TYR A 1 80 ? 2.639 -4.505 -10.356 1.00 84.06 80 TYR A O 1
ATOM 642 N N . ILE A 1 81 ? 4.351 -5.517 -9.286 1.00 87.25 81 ILE A N 1
ATOM 643 C CA . ILE A 1 81 ? 5.411 -4.943 -10.123 1.00 87.25 81 ILE A CA 1
ATOM 644 C C . ILE A 1 81 ? 5.273 -5.461 -11.555 1.00 87.25 81 ILE A C 1
ATOM 646 O O . ILE A 1 81 ? 5.221 -4.649 -12.479 1.00 87.25 81 ILE A O 1
ATOM 650 N N . ASP A 1 82 ? 5.136 -6.775 -11.732 1.00 90.62 82 ASP A N 1
ATOM 651 C CA . ASP A 1 82 ? 4.990 -7.403 -13.046 1.00 90.62 82 ASP A CA 1
ATOM 652 C C . ASP A 1 82 ? 3.745 -6.869 -13.767 1.00 90.62 82 ASP A C 1
ATOM 654 O O . ASP A 1 82 ? 3.842 -6.386 -14.893 1.00 90.62 82 ASP A O 1
ATOM 658 N N . MET A 1 83 ? 2.597 -6.798 -13.084 1.00 89.69 83 MET A N 1
ATOM 659 C CA . MET A 1 83 ? 1.369 -6.221 -13.649 1.00 89.69 83 MET A CA 1
ATOM 660 C C . MET A 1 83 ? 1.545 -4.766 -14.123 1.00 89.69 83 MET A C 1
ATOM 662 O O . MET A 1 83 ? 1.026 -4.372 -15.177 1.00 89.69 83 MET A O 1
ATOM 666 N N . GLY A 1 84 ? 2.245 -3.943 -13.337 1.00 89.19 84 GLY A N 1
ATOM 667 C CA . GLY A 1 84 ? 2.518 -2.549 -13.682 1.00 89.19 84 GLY A CA 1
ATOM 668 C C . GLY A 1 84 ? 3.461 -2.418 -14.880 1.00 89.19 84 GLY A C 1
ATOM 669 O O . GLY A 1 84 ? 3.199 -1.617 -15.782 1.00 89.19 84 GLY A O 1
ATOM 670 N N . LEU A 1 85 ? 4.528 -3.222 -14.913 1.00 93.12 85 LEU A N 1
ATOM 671 C CA . LEU A 1 85 ? 5.507 -3.235 -15.999 1.00 93.12 85 LEU A CA 1
ATOM 672 C C . LEU A 1 85 ? 4.918 -3.785 -17.301 1.00 93.12 85 LEU A C 1
ATOM 674 O O . LEU A 1 85 ? 5.167 -3.191 -18.347 1.00 93.12 85 LEU A O 1
ATOM 678 N N . ASP A 1 86 ? 4.076 -4.817 -17.238 1.00 92.94 86 ASP A N 1
ATOM 679 C CA . ASP A 1 86 ? 3.324 -5.339 -18.386 1.00 92.94 86 ASP A CA 1
ATOM 680 C C . ASP A 1 86 ? 2.421 -4.252 -18.983 1.00 92.94 86 ASP A C 1
ATOM 682 O O . ASP A 1 86 ? 2.399 -4.013 -20.194 1.00 92.94 86 ASP A O 1
ATOM 686 N N . SER A 1 87 ? 1.696 -3.530 -18.123 1.00 91.88 87 SER A N 1
ATOM 687 C CA . SER A 1 87 ? 0.824 -2.430 -18.551 1.00 91.88 87 SER A CA 1
ATOM 688 C C . SER A 1 87 ? 1.621 -1.293 -19.194 1.00 91.88 87 SER A C 1
ATOM 690 O O . SER A 1 87 ? 1.228 -0.760 -20.236 1.00 91.88 87 SER A O 1
ATOM 692 N N . TRP A 1 88 ? 2.759 -0.926 -18.600 1.00 93.62 88 TRP A N 1
ATOM 693 C CA . TRP A 1 88 ? 3.675 0.058 -19.173 1.00 93.62 88 TRP A CA 1
ATOM 694 C C . TRP A 1 88 ? 4.248 -0.411 -20.516 1.00 93.62 88 TRP A C 1
ATOM 696 O O . TRP A 1 88 ? 4.314 0.389 -21.453 1.00 93.62 88 TRP A O 1
ATOM 706 N N . GLU A 1 89 ? 4.610 -1.692 -20.640 1.00 93.19 89 GLU A N 1
ATOM 707 C CA . GLU A 1 89 ? 5.130 -2.279 -21.873 1.00 93.19 89 GLU A CA 1
ATOM 708 C C . GLU A 1 89 ? 4.106 -2.230 -23.012 1.00 93.19 89 GLU A C 1
ATOM 710 O O . GLU A 1 89 ? 4.456 -1.905 -24.149 1.00 93.19 89 GLU A O 1
ATOM 715 N N . ILE A 1 90 ? 2.832 -2.481 -22.715 1.00 93.25 90 ILE A N 1
ATOM 716 C CA . ILE A 1 90 ? 1.758 -2.309 -23.694 1.00 93.25 90 ILE A CA 1
ATOM 717 C C . ILE A 1 90 ? 1.709 -0.850 -24.158 1.00 93.25 90 ILE A C 1
ATOM 719 O O . ILE A 1 90 ? 1.772 -0.591 -25.356 1.00 93.25 90 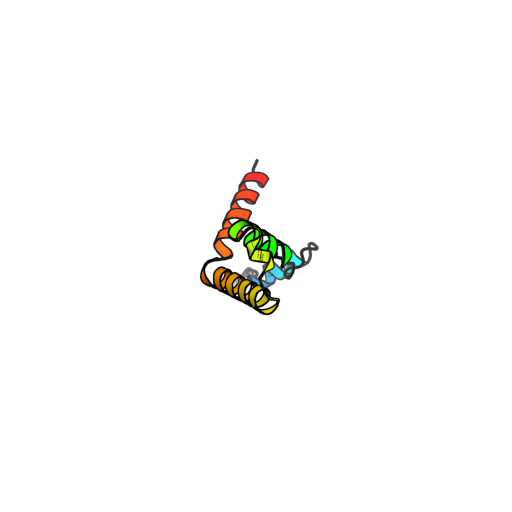ILE A O 1
ATOM 723 N N . ILE A 1 91 ? 1.650 0.108 -23.227 1.00 91.38 91 ILE A N 1
ATOM 724 C CA . ILE A 1 91 ? 1.494 1.535 -23.552 1.00 91.38 91 ILE A CA 1
ATOM 725 C C . ILE A 1 91 ? 2.667 2.072 -24.382 1.00 91.38 91 ILE A C 1
ATOM 727 O O . ILE A 1 91 ? 2.444 2.830 -25.319 1.00 91.38 91 ILE A O 1
ATOM 731 N N . ARG A 1 92 ? 3.912 1.691 -24.072 1.00 89.06 92 ARG A N 1
ATOM 732 C CA . ARG A 1 92 ? 5.100 2.174 -24.809 1.00 89.06 92 ARG A CA 1
ATOM 733 C C . ARG A 1 92 ? 5.223 1.616 -26.230 1.00 89.06 92 ARG A C 1
ATOM 735 O O . ARG A 1 92 ? 6.018 2.145 -27.004 1.00 89.06 92 ARG A O 1
ATOM 742 N N . ASN A 1 93 ? 4.520 0.525 -26.528 1.00 85.62 93 ASN A N 1
ATOM 743 C CA . ASN A 1 93 ? 4.554 -0.159 -27.819 1.00 85.62 93 ASN A CA 1
ATOM 744 C C . ASN A 1 93 ? 3.312 0.145 -28.688 1.00 85.62 93 ASN A C 1
ATOM 746 O O . ASN A 1 93 ? 3.184 -0.433 -29.770 1.00 85.62 93 ASN A O 1
ATOM 750 N N . LEU A 1 94 ? 2.414 1.026 -28.224 1.00 76.38 94 LEU A N 1
ATOM 751 C CA . LEU A 1 94 ? 1.302 1.610 -28.989 1.00 76.38 94 LEU A CA 1
ATOM 752 C C . LEU A 1 94 ? 1.748 2.874 -29.737 1.00 76.38 94 LEU A C 1
ATOM 754 O O . LEU A 1 94 ? 1.266 3.059 -30.878 1.00 76.38 94 LEU A O 1
#